Protein AF-A0A699U8T0-F1 (afdb_monomer)

Organism: Tanacetum cinerariifolium (NCBI:txid118510)

InterPro domains:
  IPR012337 Ribonuclease H-like superfamily [SSF53098] (10-119)
  IPR036397 Ribonuclease H superfamily [G3DSA:3.30.420.10] (55-162)

Secondary structure (DSSP, 8-state):
-----PPPP----TTSSEEEEEE-SPPPPTT---EEEEEEETTT--EEEEEE---TT-SSS------HHHHHHHHHHHHHHHHHHHHHGGGHHHHHHHHHHHHHTS-BTTTTB-HHHHHHSS----------SSSHHHHHHHHHHHHHHHHHHHHHHHHHHHHHHHHTT-

Radius of gyration: 18.06 Å; Cα contacts (8 Å, |Δi|>4): 192; chains: 1; bounding box: 72×29×38 Å

Nearest PDB structures (foldseek):
  2x6s-assembly3_A  TM=7.002E-01  e=3.281E-06  Human spumaretrovirus
  3s3o-assembly1_B-2  TM=7.089E-01  e=2.917E-06  Human spumaretrovirus
  2x74-assembly2_A  TM=6.895E-01  e=2.750E-06  Human spumaretrovirus
  2x6n-assembly1_B  TM=7.054E-01  e=5.905E-06  Human spumaretrovirus
  2x78-assembly1_B  TM=7.061E-01  e=6.642E-06  Human spumaretrovirus

Mean predicted aligned error: 9.82 Å

Sequence (170 aa):
PSGLLQQPEILEWKWENVTMDFVTGLPRTLSGYDSIWVIMNRLTKSAYFLPKKKTDNLSTAYHLETDGQSKRTIQMLEDMLRACVIDFGSSWDKHLPLVEFSYNNSYHTSIKDAPFEALYGRKHRLPICWSEVGESQLIGLKLVRETTEKIVQIKNRLLTARSRQKSYAD

Foldseek 3Di:
DDDPPDDDPPDPDQPPDKAWDKLAQAAAAPVGFGIWIWIARPQLRQIAIATDHDDPPPPPDRRDPQDPVNVLSVQLVSQLLNVCCVVCPNCSNVCRVLLSVLQQQDADPVNRHRSVCSVPVDHDDDPLDDDDDDPCVVVSVVVVVVSVVSSVVSNVSSVVSVVVSVVVVD

Solvent-accessible surface area (backbone atoms only — not comparable to full-atom values): 10065 Å² total; per-residue (Å²): 134,85,76,79,82,76,76,77,81,85,80,88,56,73,79,80,45,67,48,54,50,71,50,64,88,47,79,60,25,84,90,56,33,27,26,34,40,39,40,31,28,68,76,38,61,30,57,45,67,41,76,33,57,85,57,102,73,67,92,75,81,56,80,65,88,62,53,78,67,55,47,55,51,49,53,30,48,45,51,22,48,56,51,48,37,63,76,47,46,55,51,30,74,81,41,34,67,56,48,36,50,47,54,23,66,33,81,34,81,91,74,74,37,23,16,43,33,63,64,68,77,45,79,86,78,74,83,88,78,79,80,79,89,73,79,54,59,63,60,46,50,51,51,50,50,55,51,49,54,49,44,52,52,48,49,50,38,46,51,51,23,50,52,54,57,48,66,77,75,110

Structure (mmCIF, N/CA/C/O backbone):
data_AF-A0A699U8T0-F1
#
_entry.id   AF-A0A699U8T0-F1
#
loop_
_atom_site.group_PDB
_atom_site.id
_atom_site.type_symbol
_atom_site.label_atom_id
_atom_site.label_alt_id
_atom_site.label_comp_id
_atom_site.label_asym_id
_atom_site.label_entity_id
_atom_site.label_seq_id
_atom_site.pdbx_PDB_ins_code
_atom_site.Cartn_x
_atom_site.Cartn_y
_atom_site.Cartn_z
_atom_site.occupancy
_atom_site.B_iso_or_equiv
_atom_site.auth_seq_id
_atom_site.auth_comp_id
_atom_site.auth_asym_id
_atom_site.auth_atom_id
_atom_site.pdbx_PDB_model_num
ATOM 1 N N . PRO A 1 1 ? 39.078 -2.007 -9.370 1.00 44.19 1 PRO A N 1
ATOM 2 C CA . PRO A 1 1 ? 38.405 -3.231 -9.863 1.00 44.19 1 PRO A CA 1
ATOM 3 C C . PRO A 1 1 ? 36.905 -2.968 -10.040 1.00 44.19 1 PRO A C 1
ATOM 5 O O . PRO A 1 1 ? 36.156 -2.943 -9.069 1.00 44.19 1 PRO A O 1
ATOM 8 N N . SER A 1 2 ? 36.499 -2.661 -11.271 1.00 43.44 2 SER A N 1
ATOM 9 C CA . SER A 1 2 ? 35.101 -2.408 -11.625 1.00 43.44 2 SER A CA 1
ATOM 10 C C . SER A 1 2 ? 34.332 -3.729 -11.591 1.00 43.44 2 SER A C 1
ATOM 12 O O . SER A 1 2 ? 34.589 -4.609 -12.408 1.00 43.44 2 SER A O 1
ATOM 14 N N . GLY A 1 3 ? 33.442 -3.891 -10.610 1.00 47.06 3 GLY A N 1
ATOM 15 C CA . GLY A 1 3 ? 32.563 -5.055 -10.521 1.00 47.06 3 GLY A CA 1
ATOM 16 C C . GLY A 1 3 ? 31.629 -5.096 -11.728 1.00 47.06 3 GLY A C 1
ATOM 17 O O . GLY A 1 3 ? 30.924 -4.123 -11.995 1.00 47.06 3 GLY A O 1
ATOM 18 N N . LEU A 1 4 ? 31.660 -6.203 -12.469 1.00 40.72 4 LEU A N 1
ATOM 19 C CA . LEU A 1 4 ? 30.732 -6.490 -13.561 1.00 40.72 4 LEU A CA 1
ATOM 20 C C . LEU A 1 4 ? 29.297 -6.397 -13.030 1.00 40.72 4 LEU A C 1
ATOM 22 O O . LEU A 1 4 ? 28.903 -7.176 -12.164 1.00 40.72 4 LEU A O 1
ATOM 26 N N . LEU A 1 5 ? 28.521 -5.439 -13.542 1.00 42.25 5 LEU A N 1
ATOM 27 C CA . LEU A 1 5 ? 27.078 -5.410 -13.330 1.00 42.25 5 LEU A CA 1
ATOM 28 C C . LEU A 1 5 ? 26.494 -6.638 -14.026 1.00 42.25 5 LEU A C 1
ATOM 30 O O . LEU A 1 5 ? 26.388 -6.680 -15.251 1.00 42.25 5 LEU A O 1
ATOM 34 N N . GLN A 1 6 ? 26.175 -7.654 -13.233 1.00 41.97 6 GLN A N 1
ATOM 35 C CA . GLN A 1 6 ? 25.529 -8.863 -13.710 1.00 41.97 6 GLN A CA 1
ATOM 36 C C . GLN A 1 6 ? 24.143 -8.478 -14.241 1.00 41.97 6 GLN A C 1
ATOM 38 O O . GLN A 1 6 ? 23.324 -7.905 -13.518 1.00 41.97 6 GLN A O 1
ATOM 43 N N . GLN A 1 7 ? 23.907 -8.724 -15.529 1.00 38.09 7 GLN A N 1
ATOM 44 C CA . GLN A 1 7 ? 22.579 -8.581 -16.116 1.00 38.09 7 GLN A CA 1
ATOM 45 C C . GLN A 1 7 ? 21.630 -9.563 -15.409 1.00 38.09 7 GLN A C 1
ATOM 47 O O . GLN A 1 7 ? 21.998 -10.730 -15.264 1.00 38.09 7 GLN A O 1
ATOM 52 N N . PRO A 1 8 ? 20.438 -9.129 -14.956 1.00 52.81 8 PRO A N 1
ATOM 53 C CA . PRO A 1 8 ? 19.445 -10.052 -14.422 1.00 52.81 8 PRO A CA 1
ATOM 54 C C . PRO A 1 8 ? 19.063 -11.083 -15.489 1.00 52.81 8 PRO A C 1
ATOM 56 O O . PRO A 1 8 ? 18.922 -10.720 -16.659 1.00 52.81 8 PRO A O 1
ATOM 59 N N . GLU A 1 9 ? 18.874 -12.341 -15.085 1.00 53.84 9 GLU A N 1
ATOM 60 C CA . GLU A 1 9 ? 18.300 -13.375 -15.952 1.00 53.84 9 GLU A CA 1
ATOM 61 C C . GLU A 1 9 ? 16.976 -12.883 -16.553 1.00 53.84 9 GLU A C 1
ATOM 63 O O . GLU A 1 9 ? 16.158 -12.252 -15.876 1.00 53.84 9 GLU A O 1
ATOM 68 N N . ILE A 1 10 ? 16.778 -13.144 -17.847 1.00 50.19 10 ILE A N 1
ATOM 69 C CA . ILE A 1 10 ? 15.519 -12.851 -18.531 1.00 50.19 10 ILE A CA 1
ATOM 70 C C . ILE A 1 10 ? 14.492 -13.844 -17.983 1.00 50.19 10 ILE A C 1
ATOM 72 O O . ILE A 1 10 ? 14.524 -15.022 -18.317 1.00 50.19 10 ILE A O 1
ATOM 76 N N . LEU A 1 11 ? 13.626 -13.370 -17.089 1.00 46.16 11 LEU A N 1
ATOM 77 C CA . LEU A 1 11 ? 12.635 -14.201 -16.407 1.00 46.16 11 LEU A CA 1
ATOM 78 C C . LEU A 1 11 ? 11.486 -14.545 -17.367 1.00 46.16 11 LEU A C 1
ATOM 80 O O . LEU A 1 11 ? 10.812 -13.640 -17.868 1.00 46.16 11 LEU A O 1
ATOM 84 N N . GLU A 1 12 ? 11.264 -15.839 -17.609 1.00 52.06 12 GLU A N 1
ATOM 85 C CA . GLU A 1 12 ? 10.281 -16.334 -18.581 1.00 52.06 12 GLU A CA 1
ATOM 86 C C . GLU A 1 12 ? 8.859 -16.439 -18.000 1.00 52.06 12 GLU A C 1
ATOM 88 O O . GLU A 1 12 ? 7.894 -16.244 -18.747 1.00 52.06 12 GLU A O 1
ATOM 93 N N . TRP A 1 13 ? 8.684 -16.646 -16.680 1.00 54.12 13 TRP A N 1
ATOM 94 C CA . TRP A 1 13 ? 7.346 -16.775 -16.082 1.00 54.12 13 TRP A CA 1
ATOM 95 C C . TRP A 1 13 ? 7.039 -15.818 -14.931 1.00 54.12 13 TRP A C 1
ATOM 97 O O . TRP A 1 13 ? 7.822 -15.549 -14.022 1.00 54.12 13 TRP A O 1
ATOM 107 N N . LYS A 1 14 ? 5.786 -15.349 -14.925 1.00 55.88 14 LYS A N 1
ATOM 108 C CA . LYS A 1 14 ? 5.287 -14.313 -14.011 1.00 55.88 14 LYS A CA 1
ATOM 109 C C . LYS A 1 14 ? 5.411 -14.702 -12.534 1.00 55.88 14 LYS A C 1
ATOM 111 O O . LYS A 1 14 ? 5.689 -13.828 -11.728 1.00 55.88 14 LYS A O 1
ATOM 116 N N . TRP A 1 15 ? 5.234 -15.965 -12.153 1.00 66.44 15 TRP A N 1
ATOM 117 C CA . TRP A 1 15 ? 5.225 -16.380 -10.738 1.00 66.44 15 TRP A CA 1
ATOM 118 C C . TRP A 1 15 ? 6.526 -17.029 -10.254 1.00 66.44 15 TRP A C 1
ATOM 120 O O . TRP A 1 15 ? 6.588 -17.456 -9.107 1.00 66.44 15 TRP A O 1
ATOM 130 N N . GLU A 1 16 ? 7.568 -17.076 -11.086 1.00 63.91 16 GLU A N 1
ATOM 131 C CA . GLU A 1 16 ? 8.862 -17.669 -10.712 1.00 63.91 16 GLU A CA 1
ATOM 132 C C . GLU A 1 16 ? 9.604 -16.853 -9.655 1.00 63.91 16 GLU A C 1
ATOM 134 O O . GLU A 1 16 ? 10.420 -17.394 -8.915 1.00 63.91 16 GLU A O 1
ATOM 139 N N . ASN A 1 17 ? 9.318 -15.551 -9.558 1.00 73.88 17 ASN A N 1
ATOM 140 C CA . ASN A 1 17 ? 10.052 -14.663 -8.672 1.00 73.88 17 ASN A CA 1
ATOM 141 C C . ASN A 1 17 ? 9.112 -13.751 -7.877 1.00 73.88 17 ASN A C 1
ATOM 143 O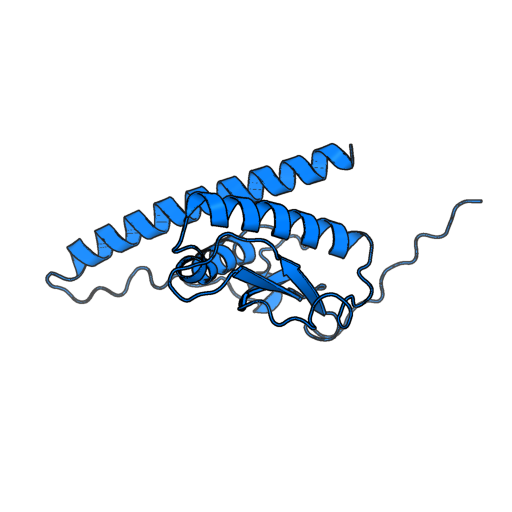 O . ASN A 1 17 ? 8.732 -12.657 -8.309 1.00 73.88 17 ASN A O 1
ATOM 147 N N . VAL A 1 18 ? 8.721 -14.235 -6.701 1.00 80.38 18 VAL A N 1
ATOM 148 C CA . VAL A 1 18 ? 7.844 -13.537 -5.763 1.00 80.38 18 VAL A CA 1
ATOM 149 C C . VAL A 1 18 ? 8.645 -13.144 -4.533 1.00 80.38 18 VAL A C 1
ATOM 151 O O . VAL A 1 18 ? 9.376 -13.952 -3.969 1.00 80.38 18 VAL A O 1
ATOM 154 N N . THR A 1 19 ? 8.478 -11.903 -4.093 1.00 83.75 19 THR A N 1
ATOM 155 C CA . THR A 1 19 ? 8.964 -11.461 -2.790 1.00 83.75 19 THR A CA 1
ATOM 156 C C . THR A 1 19 ? 7.804 -11.333 -1.825 1.00 83.75 19 THR A C 1
ATOM 158 O O . THR A 1 19 ? 6.738 -10.844 -2.194 1.00 83.75 19 THR A O 1
ATOM 161 N N . MET A 1 20 ? 8.009 -11.771 -0.589 1.00 85.31 20 MET A N 1
ATOM 162 C CA . MET A 1 20 ? 7.000 -11.725 0.458 1.00 85.31 20 MET A CA 1
ATOM 163 C C . MET A 1 20 ? 7.584 -11.061 1.698 1.00 85.31 20 MET A C 1
ATOM 165 O O . MET A 1 20 ? 8.729 -11.335 2.042 1.00 85.31 20 MET A O 1
ATOM 169 N N . ASP A 1 21 ? 6.803 -10.213 2.362 1.00 86.19 21 ASP A N 1
ATOM 170 C CA . ASP A 1 21 ? 7.210 -9.571 3.614 1.00 86.19 21 ASP A CA 1
ATOM 171 C C . ASP A 1 21 ? 6.000 -9.229 4.496 1.00 86.19 21 ASP A C 1
ATOM 173 O O . ASP A 1 21 ? 4.859 -9.188 4.026 1.00 86.19 21 ASP A O 1
ATOM 177 N N . PHE A 1 22 ? 6.232 -8.986 5.783 1.00 87.38 22 PHE A N 1
ATOM 178 C CA . PHE A 1 22 ? 5.206 -8.606 6.744 1.00 87.38 22 PHE A CA 1
ATOM 179 C C . PHE A 1 22 ? 5.398 -7.176 7.243 1.00 87.38 22 PHE A C 1
ATOM 181 O O . PHE A 1 22 ? 6.354 -6.863 7.949 1.00 87.38 22 PHE A O 1
ATOM 188 N N . VAL A 1 23 ? 4.393 -6.330 7.017 1.00 90.56 23 VAL A N 1
ATOM 189 C CA . VAL A 1 23 ? 4.275 -5.054 7.728 1.00 90.56 23 VAL A CA 1
ATOM 190 C C . VAL A 1 23 ? 3.609 -5.325 9.071 1.00 90.56 23 VAL A C 1
ATOM 192 O O . VAL A 1 23 ? 2.397 -5.526 9.142 1.00 90.56 23 VAL A O 1
ATOM 195 N N . THR A 1 24 ? 4.407 -5.359 10.134 1.00 90.12 24 THR A N 1
ATOM 196 C CA . THR A 1 24 ? 3.948 -5.639 11.505 1.00 90.12 24 THR A CA 1
ATOM 197 C C . THR A 1 24 ? 3.923 -4.379 12.382 1.00 90.12 24 THR A C 1
ATOM 199 O O . THR A 1 24 ? 4.381 -3.299 11.983 1.00 90.12 24 THR A O 1
ATOM 202 N N . GLY A 1 25 ? 3.375 -4.513 13.596 1.00 89.06 25 GLY A N 1
ATOM 203 C CA . GLY A 1 25 ? 3.308 -3.426 14.579 1.00 89.06 25 GLY A CA 1
ATOM 204 C C . GLY A 1 25 ? 2.280 -2.356 14.215 1.00 89.06 25 GLY A C 1
ATOM 205 O O . 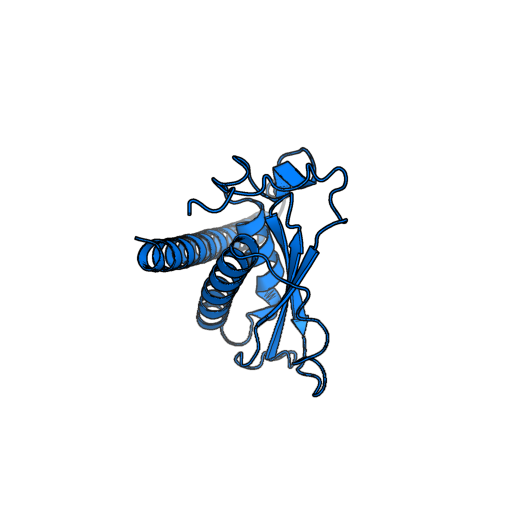GLY A 1 25 ? 2.468 -1.185 14.539 1.00 89.06 25 GLY A O 1
ATOM 206 N N . LEU A 1 26 ? 1.229 -2.737 13.486 1.00 93.06 26 LEU A N 1
ATOM 207 C CA . LEU A 1 26 ? 0.163 -1.829 13.086 1.00 93.06 26 LEU A CA 1
ATOM 208 C C . LEU A 1 26 ? -0.897 -1.719 14.195 1.00 93.06 26 LEU A C 1
ATOM 210 O O . LEU A 1 26 ? -1.109 -2.680 14.942 1.00 93.06 26 LEU A O 1
ATOM 214 N N . PRO A 1 27 ? -1.609 -0.581 14.295 1.00 94.31 27 PRO A N 1
ATOM 215 C CA . PRO A 1 27 ? -2.799 -0.467 15.128 1.00 94.31 27 PRO A CA 1
ATOM 216 C C . PRO A 1 27 ? -3.797 -1.586 14.828 1.00 94.31 27 PRO A C 1
ATOM 218 O O . PRO A 1 27 ? -4.099 -1.872 13.667 1.00 94.31 27 PRO A O 1
ATOM 221 N N . ARG A 1 28 ? -4.327 -2.208 15.882 1.00 94.75 28 ARG A N 1
ATOM 222 C CA . ARG A 1 28 ? -5.250 -3.333 15.742 1.00 94.75 28 ARG A CA 1
ATOM 223 C C . ARG A 1 28 ? -6.591 -2.871 15.167 1.00 94.75 28 ARG A C 1
ATOM 225 O O . ARG A 1 28 ? -7.182 -1.910 15.656 1.00 94.75 28 ARG A O 1
ATOM 232 N N . THR A 1 29 ? -7.087 -3.571 14.152 1.00 94.62 29 THR A N 1
ATOM 233 C CA . THR A 1 29 ? -8.429 -3.337 13.593 1.00 94.62 29 THR A CA 1
ATOM 234 C C . THR A 1 29 ? -9.520 -3.890 14.498 1.00 94.62 29 THR A C 1
ATOM 236 O O . THR A 1 29 ? -9.261 -4.731 15.362 1.00 94.62 29 THR A O 1
ATOM 239 N N . LEU A 1 30 ? -10.771 -3.493 14.246 1.00 90.12 30 LEU A N 1
ATOM 240 C CA . LEU A 1 30 ? -11.943 -4.083 14.912 1.00 90.12 30 LEU A CA 1
ATOM 241 C C . LEU A 1 30 ? -12.053 -5.600 14.664 1.00 90.12 30 LEU A C 1
ATOM 243 O O . LEU A 1 30 ? -12.467 -6.348 15.544 1.00 90.12 30 LEU A O 1
ATOM 247 N N . SER A 1 31 ? -11.618 -6.062 13.488 1.00 89.44 31 SER A N 1
ATOM 248 C CA . SER A 1 31 ? -11.545 -7.481 13.104 1.00 89.44 31 SER A CA 1
ATOM 249 C C . SER A 1 31 ? -10.390 -8.232 13.798 1.00 89.44 31 SER A C 1
ATOM 251 O O . SER A 1 31 ? -10.290 -9.466 13.742 1.00 89.44 31 SER A O 1
ATOM 253 N N . GLY A 1 32 ? -9.500 -7.495 14.468 1.00 91.56 32 GLY A N 1
ATOM 254 C CA . GLY A 1 32 ? -8.392 -8.007 15.261 1.00 91.56 32 GLY A CA 1
ATOM 255 C C . GLY A 1 32 ? -7.076 -8.192 14.505 1.00 91.56 32 GLY A C 1
ATOM 256 O O . GLY A 1 32 ? -6.186 -8.815 15.081 1.00 91.56 32 GLY A O 1
ATOM 257 N N . TYR A 1 33 ? -6.959 -7.700 13.267 1.00 93.69 33 TYR A N 1
ATOM 258 C CA . TYR A 1 33 ? -5.725 -7.709 12.467 1.00 93.69 33 TYR A CA 1
ATOM 259 C C . TYR A 1 33 ? -4.752 -6.621 12.923 1.00 93.69 33 TYR A C 1
ATOM 261 O O . TYR A 1 33 ? -5.182 -5.521 13.258 1.00 93.69 33 TYR A O 1
ATOM 269 N N . ASP A 1 34 ? -3.457 -6.915 12.900 1.00 93.44 34 ASP A N 1
ATOM 270 C CA . ASP A 1 34 ? -2.369 -6.033 13.358 1.00 93.44 34 ASP A CA 1
ATOM 271 C C . ASP A 1 34 ? -1.135 -6.074 12.434 1.00 93.44 34 ASP A C 1
ATOM 273 O O . ASP A 1 34 ? -0.096 -5.475 12.725 1.00 93.44 34 ASP A O 1
ATOM 277 N N . SER A 1 35 ? -1.242 -6.815 11.329 1.00 93.12 35 SER A N 1
ATOM 278 C CA . SER A 1 35 ? -0.163 -7.044 10.379 1.00 93.12 35 SER A CA 1
ATOM 279 C C . SER A 1 35 ? -0.715 -7.138 8.955 1.00 93.12 35 SER A C 1
ATOM 281 O O . SER A 1 35 ? -1.855 -7.564 8.749 1.00 93.12 35 SER A O 1
ATOM 283 N N . ILE A 1 36 ? 0.096 -6.782 7.961 1.00 94.25 36 ILE A N 1
ATOM 284 C CA . ILE A 1 36 ? -0.219 -6.943 6.535 1.00 94.25 36 ILE A CA 1
ATOM 285 C C . ILE A 1 36 ? 0.841 -7.844 5.915 1.00 94.25 36 ILE A C 1
ATOM 287 O O . ILE A 1 36 ? 2.030 -7.556 6.012 1.00 94.25 36 ILE A O 1
ATOM 291 N N . TRP A 1 37 ? 0.413 -8.922 5.266 1.00 92.38 37 TRP A N 1
ATOM 292 C CA . TRP A 1 37 ? 1.280 -9.731 4.421 1.00 92.38 37 TRP A CA 1
ATOM 293 C C . TRP A 1 37 ? 1.311 -9.125 3.020 1.00 92.38 37 TRP A C 1
ATOM 295 O O . TRP A 1 37 ? 0.271 -9.001 2.367 1.00 92.38 37 TRP A O 1
ATOM 305 N N . VAL A 1 38 ? 2.500 -8.720 2.593 1.00 91.88 38 VAL A N 1
ATOM 306 C CA . VAL A 1 38 ? 2.776 -8.140 1.283 1.00 91.88 38 VAL A CA 1
ATOM 307 C C . VAL A 1 38 ? 3.366 -9.228 0.404 1.00 91.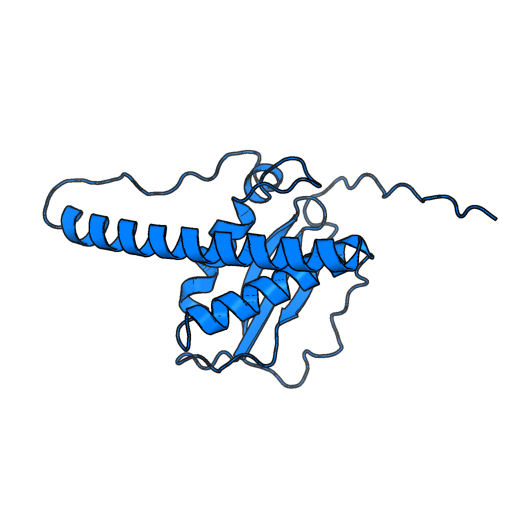88 38 VAL A C 1
ATOM 309 O O . VAL A 1 38 ? 4.372 -9.833 0.758 1.00 91.88 38 VAL A O 1
ATOM 312 N N . ILE A 1 39 ? 2.750 -9.463 -0.749 1.00 90.06 39 ILE A N 1
ATOM 313 C CA . ILE A 1 39 ? 3.236 -10.402 -1.761 1.00 90.06 39 ILE A CA 1
ATOM 314 C C . ILE A 1 39 ? 3.453 -9.607 -3.040 1.00 90.06 39 ILE A C 1
ATOM 316 O O . ILE A 1 39 ? 2.514 -9.006 -3.546 1.00 90.06 39 ILE A O 1
ATOM 320 N N . MET A 1 40 ? 4.669 -9.593 -3.572 1.00 90.44 40 MET A N 1
ATOM 321 C CA . MET A 1 40 ? 5.027 -8.820 -4.756 1.00 90.44 40 MET A CA 1
ATOM 322 C C . MET A 1 40 ? 5.623 -9.716 -5.837 1.00 90.44 40 MET A C 1
ATOM 324 O O . MET A 1 40 ? 6.601 -10.424 -5.617 1.00 90.44 40 MET A O 1
ATOM 328 N N . ASN A 1 41 ? 5.082 -9.612 -7.042 1.00 89.31 41 ASN A N 1
ATOM 329 C CA . ASN A 1 41 ? 5.663 -10.174 -8.248 1.00 89.31 41 ASN A CA 1
ATOM 330 C C . ASN A 1 41 ? 6.859 -9.317 -8.696 1.00 89.31 41 ASN A C 1
ATOM 332 O O . ASN A 1 41 ? 6.689 -8.136 -8.999 1.00 89.31 41 ASN A O 1
ATOM 336 N N . ARG A 1 42 ? 8.079 -9.864 -8.747 1.00 84.62 42 ARG A N 1
ATOM 337 C CA . ARG A 1 42 ? 9.273 -9.067 -9.090 1.00 84.62 42 ARG A CA 1
ATOM 338 C C . ARG A 1 42 ? 9.326 -8.645 -10.554 1.00 84.62 42 ARG A C 1
ATOM 340 O O . ARG A 1 42 ? 9.908 -7.590 -10.819 1.00 84.62 42 ARG A O 1
ATOM 347 N N . LEU A 1 43 ? 8.726 -9.414 -11.462 1.00 86.31 43 LEU A N 1
ATOM 348 C CA . LEU A 1 43 ? 8.708 -9.122 -12.894 1.00 86.31 43 LEU A CA 1
ATOM 349 C C . LEU A 1 43 ? 7.715 -7.999 -13.207 1.00 86.31 43 LEU A C 1
ATOM 351 O O . LEU A 1 43 ? 8.089 -6.970 -13.761 1.00 86.31 43 LEU A O 1
ATOM 355 N N . THR A 1 44 ? 6.459 -8.160 -12.794 1.00 90.25 44 THR A N 1
ATOM 356 C CA . THR A 1 44 ? 5.382 -7.207 -13.121 1.00 90.25 44 THR A CA 1
ATOM 357 C C . THR A 1 44 ? 5.242 -6.092 -12.090 1.00 90.25 44 THR A C 1
ATOM 359 O O . THR A 1 44 ? 4.487 -5.151 -12.304 1.00 90.25 44 THR A O 1
ATOM 362 N N . LYS A 1 45 ? 5.938 -6.197 -10.950 1.00 91.50 45 LYS A N 1
ATOM 363 C CA . LYS A 1 45 ? 5.793 -5.328 -9.769 1.00 91.50 45 LYS A CA 1
ATOM 364 C C . LYS A 1 45 ? 4.386 -5.321 -9.173 1.00 91.50 45 LYS A C 1
ATOM 366 O O . LYS A 1 45 ? 4.086 -4.439 -8.378 1.00 91.50 45 LYS A O 1
ATOM 371 N N . SER A 1 46 ? 3.518 -6.267 -9.536 1.00 92.38 46 SER A N 1
ATOM 372 C CA . SER A 1 46 ? 2.173 -6.353 -8.958 1.00 92.38 46 SER A CA 1
ATOM 373 C C . SER A 1 46 ? 2.277 -6.764 -7.500 1.00 92.38 46 SER A C 1
ATOM 375 O O . SER A 1 46 ? 3.044 -7.672 -7.182 1.00 92.38 46 SER A O 1
ATOM 377 N N . ALA A 1 47 ? 1.510 -6.117 -6.631 1.00 93.81 47 ALA A N 1
ATOM 378 C CA . ALA A 1 47 ? 1.486 -6.423 -5.210 1.00 93.81 47 ALA A CA 1
ATOM 379 C C . ALA A 1 47 ? 0.097 -6.880 -4.766 1.00 93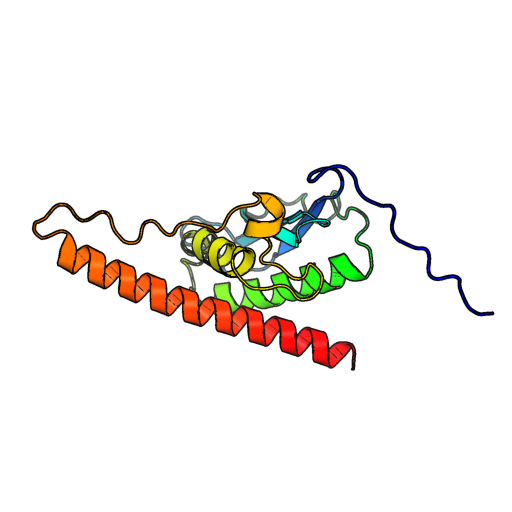.81 47 ALA A C 1
ATOM 381 O O . ALA A 1 47 ? -0.908 -6.435 -5.317 1.00 93.81 47 ALA A O 1
ATOM 382 N N . TYR A 1 48 ? 0.068 -7.738 -3.754 1.00 94.25 48 TYR A N 1
ATOM 383 C CA . TYR A 1 48 ? -1.130 -8.184 -3.061 1.00 94.25 48 TYR A CA 1
ATOM 384 C C . TYR A 1 48 ? -0.983 -7.921 -1.568 1.00 94.25 48 TYR A C 1
ATOM 386 O O . TYR A 1 48 ? 0.091 -8.158 -1.001 1.00 94.25 48 TYR A O 1
ATOM 394 N N . PHE A 1 49 ? -2.055 -7.444 -0.935 1.00 95.62 49 PHE A N 1
ATOM 395 C CA . PHE A 1 49 ? -2.050 -7.074 0.482 1.00 95.62 49 PHE A CA 1
ATOM 396 C C . PHE A 1 49 ? -3.096 -7.869 1.258 1.00 95.62 49 PHE A C 1
ATOM 398 O O . PHE A 1 49 ? -4.299 -7.691 1.074 1.00 95.62 49 PHE A O 1
ATOM 405 N N . LEU A 1 50 ? -2.641 -8.728 2.171 1.00 94.25 50 LEU A N 1
ATOM 406 C CA . LEU A 1 50 ? -3.523 -9.581 2.967 1.00 94.25 50 LEU A CA 1
ATOM 407 C C . LEU A 1 50 ? -3.452 -9.196 4.450 1.00 94.25 50 LEU A C 1
ATOM 409 O O . LEU A 1 50 ? -2.367 -9.255 5.033 1.00 94.25 50 LEU A O 1
ATOM 413 N N . PRO A 1 51 ? -4.574 -8.849 5.105 1.00 94.50 51 PRO A N 1
ATOM 414 C CA . PRO A 1 51 ? -4.570 -8.584 6.536 1.00 94.50 51 PRO A CA 1
ATOM 415 C C . PRO A 1 51 ? -4.324 -9.886 7.309 1.00 94.50 51 PRO A C 1
ATOM 417 O O . PRO A 1 51 ? -4.883 -10.944 7.000 1.00 94.50 51 PRO A O 1
ATOM 420 N N . LYS A 1 52 ? -3.475 -9.818 8.332 1.00 91.56 52 LYS A N 1
ATOM 421 C CA . LYS A 1 52 ? -3.103 -10.947 9.187 1.00 91.56 52 LYS A CA 1
ATOM 422 C C . LYS A 1 52 ? -3.159 -10.545 10.655 1.00 91.56 52 LYS A C 1
ATOM 424 O O . LYS A 1 52 ? -2.958 -9.389 11.022 1.00 91.56 52 LYS A O 1
ATOM 429 N N . LYS A 1 53 ? -3.497 -11.523 11.494 1.00 89.31 53 LYS A N 1
ATOM 430 C CA . LYS A 1 53 ? -3.325 -11.434 12.945 1.00 89.31 53 LYS A CA 1
ATOM 431 C C . LYS A 1 53 ? -1.934 -11.975 13.238 1.00 89.31 53 LYS A C 1
ATOM 433 O O . LYS A 1 53 ? -1.594 -13.041 12.713 1.00 89.31 53 LYS A O 1
ATOM 438 N N . LYS A 1 54 ? -1.137 -11.260 14.026 1.00 72.56 54 LYS A N 1
ATOM 439 C CA . LYS A 1 54 ? 0.189 -11.708 14.428 1.00 72.56 54 LYS A CA 1
ATOM 440 C C . LYS A 1 54 ? 0.066 -13.108 15.016 1.00 72.56 54 LYS A C 1
ATOM 442 O O . LYS A 1 54 ? -0.704 -13.354 15.939 1.00 72.56 54 LYS A O 1
ATOM 447 N N . THR A 1 55 ? 0.783 -14.034 14.400 1.00 61.00 55 THR A N 1
ATOM 448 C CA . THR A 1 55 ? 1.001 -15.379 14.921 1.00 61.00 55 THR A CA 1
ATOM 449 C C . THR A 1 55 ? 2.476 -15.410 15.291 1.00 61.00 55 THR A C 1
ATOM 451 O O . THR A 1 55 ? 3.294 -14.978 14.477 1.00 61.00 55 THR A O 1
ATOM 454 N N . ASP A 1 56 ? 2.820 -15.857 16.498 1.00 57.09 56 ASP A N 1
ATOM 455 C CA . ASP A 1 56 ? 4.139 -15.664 17.131 1.00 57.09 56 ASP A CA 1
ATOM 456 C C . ASP A 1 56 ? 5.356 -16.237 16.363 1.00 57.09 56 ASP A C 1
ATOM 458 O O . ASP A 1 56 ? 6.490 -16.038 16.780 1.00 57.09 56 ASP A O 1
ATOM 462 N N . ASN A 1 57 ? 5.159 -16.866 15.196 1.00 55.88 57 ASN A N 1
ATOM 463 C CA . ASN A 1 57 ? 6.189 -17.585 14.438 1.00 55.88 57 ASN A CA 1
ATOM 464 C C . ASN A 1 57 ? 6.548 -16.991 13.056 1.00 55.88 57 ASN A C 1
ATOM 466 O O . ASN A 1 57 ? 7.246 -17.640 12.281 1.00 55.88 57 ASN A O 1
ATOM 470 N N . LEU A 1 58 ? 6.076 -15.793 12.691 1.00 56.53 58 LEU A N 1
ATOM 471 C CA . LEU A 1 58 ? 6.244 -15.274 11.317 1.00 56.53 58 LEU A CA 1
ATOM 472 C C . LEU A 1 58 ? 7.503 -14.422 11.075 1.00 56.53 58 LEU A C 1
ATOM 474 O O . LEU A 1 58 ? 7.787 -14.102 9.925 1.00 56.53 58 LEU A O 1
ATOM 478 N N . SER A 1 59 ? 8.279 -14.066 12.105 1.00 50.25 59 SER A N 1
ATOM 479 C CA . SER A 1 59 ? 9.361 -13.077 11.954 1.00 50.25 59 SER A CA 1
ATOM 480 C C . SER A 1 59 ? 10.645 -13.587 11.292 1.00 50.25 59 SER A C 1
ATOM 482 O O . SER A 1 59 ? 11.532 -12.778 11.045 1.00 50.25 59 SER A O 1
ATOM 484 N N . THR A 1 60 ? 10.786 -14.889 11.014 1.00 48.78 60 THR A N 1
ATOM 485 C CA . THR A 1 60 ? 12.120 -15.437 10.683 1.00 48.78 60 THR A CA 1
ATOM 486 C C . THR A 1 60 ? 12.154 -16.449 9.531 1.00 48.78 60 THR A C 1
ATOM 488 O O . THR A 1 60 ? 13.235 -16.760 9.048 1.00 48.78 60 THR A O 1
ATOM 491 N N . ALA A 1 61 ? 11.013 -16.961 9.051 1.00 43.28 61 ALA A N 1
ATOM 492 C CA . ALA A 1 61 ? 11.007 -18.110 8.130 1.00 43.28 61 ALA A CA 1
ATOM 493 C C . ALA A 1 61 ? 10.903 -17.769 6.628 1.00 43.28 61 ALA A C 1
ATOM 495 O O . ALA A 1 61 ? 11.196 -18.628 5.803 1.00 43.28 61 ALA A O 1
ATOM 496 N N . TYR A 1 62 ? 10.503 -16.545 6.252 1.00 48.31 62 TYR A N 1
ATOM 497 C CA . TYR A 1 62 ? 10.211 -16.202 4.847 1.00 48.31 62 TYR A CA 1
ATOM 498 C C . TYR A 1 62 ? 10.931 -14.957 4.327 1.00 48.31 62 TYR A C 1
ATOM 500 O O . TYR A 1 62 ? 10.476 -14.365 3.350 1.00 48.31 62 TYR A O 1
ATOM 508 N N . HIS A 1 63 ? 12.068 -14.572 4.918 1.00 53.38 63 HIS A N 1
ATOM 509 C CA . HIS A 1 63 ? 12.947 -13.580 4.293 1.00 53.38 63 HIS A CA 1
ATOM 510 C C . HIS A 1 63 ? 13.654 -14.224 3.084 1.00 53.38 63 HIS A C 1
ATOM 512 O O . HIS A 1 63 ? 14.859 -14.452 3.094 1.00 53.38 63 HIS A O 1
ATOM 518 N N . LEU A 1 64 ? 12.883 -14.570 2.047 1.00 53.84 64 LEU A N 1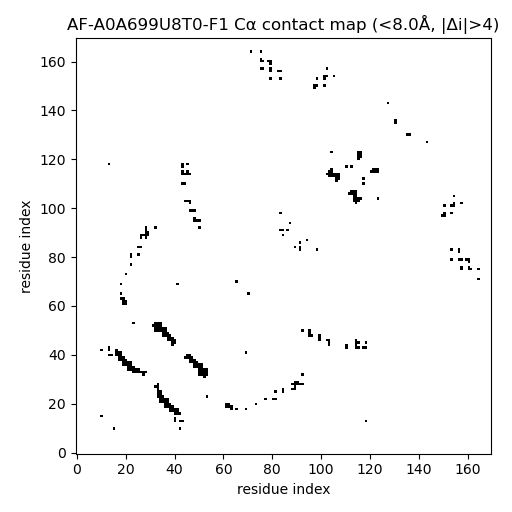
ATOM 519 C CA . LEU A 1 64 ? 13.403 -14.929 0.733 1.00 53.84 64 LEU A CA 1
ATOM 520 C C . LEU A 1 64 ? 14.301 -13.783 0.276 1.00 53.84 64 LEU A C 1
ATOM 522 O O . LEU A 1 64 ? 13.945 -12.613 0.417 1.00 53.84 64 LEU A O 1
ATOM 526 N N . GLU A 1 65 ? 15.490 -14.130 -0.194 1.00 49.62 65 GLU A N 1
ATOM 527 C CA . GLU A 1 65 ? 16.546 -13.188 -0.533 1.00 49.62 65 GLU A CA 1
ATOM 528 C C . GLU A 1 65 ? 16.025 -12.096 -1.479 1.00 49.62 65 GLU A C 1
ATOM 530 O O . GLU A 1 65 ? 15.695 -12.328 -2.645 1.00 49.62 65 GLU A O 1
ATOM 535 N N . THR A 1 66 ? 15.883 -10.886 -0.940 1.00 55.44 66 THR A N 1
ATOM 536 C CA . THR A 1 66 ? 15.424 -9.721 -1.689 1.00 55.44 66 THR A CA 1
ATOM 537 C C . THR A 1 66 ? 16.643 -9.059 -2.313 1.00 55.44 66 THR A C 1
ATOM 539 O O . THR A 1 66 ? 17.493 -8.540 -1.585 1.00 55.44 66 THR A O 1
ATOM 542 N N . ASP A 1 67 ? 16.742 -9.040 -3.644 1.00 65.31 67 ASP A N 1
ATOM 543 C CA . ASP A 1 67 ? 17.743 -8.210 -4.319 1.00 65.31 67 ASP A CA 1
ATOM 544 C C . ASP A 1 67 ? 17.591 -6.725 -3.918 1.00 65.31 67 ASP A C 1
ATOM 546 O O . ASP A 1 67 ? 16.542 -6.274 -3.443 1.00 65.31 67 ASP A O 1
ATOM 550 N N . GLY A 1 68 ? 18.638 -5.918 -4.118 1.00 67.19 68 GLY A N 1
ATOM 551 C CA . GLY A 1 68 ? 18.618 -4.506 -3.710 1.00 67.19 68 GLY A CA 1
ATOM 552 C C . GLY A 1 68 ? 17.452 -3.696 -4.306 1.00 67.19 68 GLY A C 1
ATOM 553 O O . GLY A 1 68 ? 16.998 -2.725 -3.697 1.00 67.19 68 GLY A O 1
ATOM 554 N N . GL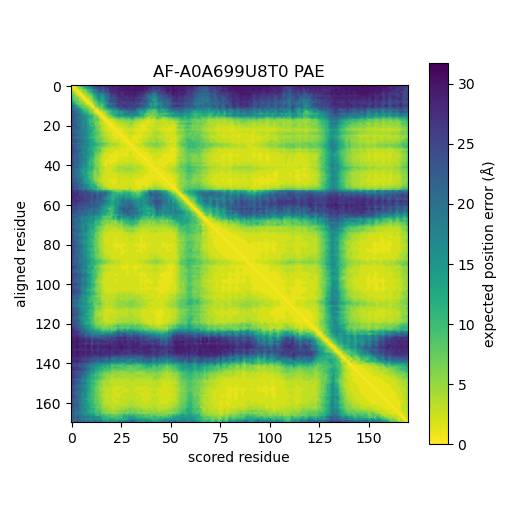N A 1 69 ? 16.923 -4.105 -5.467 1.00 66.81 69 GLN A N 1
ATOM 555 C CA . GLN A 1 69 ? 15.768 -3.467 -6.108 1.00 66.81 69 GLN A CA 1
ATOM 556 C C . GLN A 1 69 ? 14.424 -3.827 -5.449 1.00 66.81 69 GLN A C 1
ATOM 558 O O . GLN A 1 69 ? 13.596 -2.937 -5.221 1.00 66.81 69 GLN A O 1
ATOM 563 N N . SER A 1 70 ? 14.181 -5.105 -5.142 1.00 70.62 70 SER A N 1
ATOM 564 C CA . SER A 1 70 ? 12.961 -5.554 -4.457 1.00 70.62 70 SER A CA 1
ATOM 565 C C . SER A 1 70 ? 12.899 -5.006 -3.036 1.00 70.62 70 SER A C 1
ATOM 567 O O . SER A 1 70 ? 11.843 -4.512 -2.645 1.00 70.62 70 SER A O 1
ATOM 569 N N . LYS A 1 71 ? 14.035 -4.933 -2.328 1.00 77.94 71 LYS A N 1
ATOM 570 C CA . LYS A 1 71 ? 14.122 -4.319 -0.993 1.00 77.94 71 LYS A CA 1
ATOM 571 C C . LYS A 1 71 ? 13.654 -2.859 -0.978 1.00 77.94 71 LYS A C 1
ATOM 573 O O . LYS A 1 71 ? 12.850 -2.476 -0.135 1.00 77.94 71 LYS A O 1
ATOM 578 N N . ARG A 1 72 ? 14.088 -2.045 -1.950 1.00 81.12 72 ARG A N 1
ATOM 579 C CA . ARG A 1 72 ? 13.637 -0.641 -2.081 1.00 81.12 72 ARG A CA 1
ATOM 580 C C . ARG A 1 72 ? 12.140 -0.535 -2.370 1.00 81.12 72 ARG A C 1
ATOM 582 O O . ARG A 1 72 ? 11.464 0.348 -1.849 1.00 81.12 72 ARG A O 1
ATOM 589 N N . THR A 1 73 ? 11.616 -1.438 -3.199 1.00 83.62 73 THR A N 1
ATOM 590 C CA . THR A 1 73 ? 10.184 -1.450 -3.539 1.00 83.62 73 THR A CA 1
ATOM 591 C C . THR A 1 73 ? 9.334 -1.866 -2.339 1.00 83.62 73 THR A C 1
ATOM 593 O O . THR A 1 73 ? 8.290 -1.267 -2.101 1.00 83.62 73 THR A O 1
ATOM 596 N N . ILE A 1 74 ? 9.799 -2.834 -1.550 1.00 85.44 74 ILE A N 1
ATOM 597 C CA . ILE A 1 74 ? 9.129 -3.285 -0.326 1.00 85.44 74 ILE A CA 1
ATOM 598 C C . ILE A 1 74 ? 9.146 -2.202 0.743 1.00 85.44 74 ILE A C 1
ATOM 600 O O . ILE A 1 74 ? 8.099 -1.922 1.312 1.00 85.44 74 ILE A O 1
ATOM 604 N N . GLN A 1 75 ? 10.270 -1.511 0.944 1.00 88.12 75 GLN A N 1
ATOM 605 C CA . GLN A 1 75 ? 10.321 -0.400 1.896 1.00 88.12 75 GLN A CA 1
ATOM 606 C C . GLN A 1 75 ? 9.367 0.739 1.506 1.00 88.12 75 GLN A C 1
ATOM 608 O O . GLN A 1 75 ? 8.700 1.318 2.360 1.00 88.12 75 GLN A O 1
ATOM 613 N N . MET A 1 76 ? 9.264 1.041 0.207 1.00 92.12 76 MET A N 1
ATOM 614 C CA . MET A 1 76 ? 8.288 2.004 -0.314 1.00 92.12 76 MET A CA 1
ATOM 615 C C . MET A 1 76 ? 6.845 1.561 -0.044 1.00 92.12 76 MET A C 1
ATOM 617 O O . MET A 1 76 ? 6.018 2.373 0.370 1.00 92.12 76 MET A O 1
ATOM 621 N N . LEU A 1 77 ? 6.549 0.277 -0.267 1.00 93.38 77 LEU A N 1
ATOM 622 C CA . LEU A 1 77 ? 5.247 -0.309 0.038 1.00 93.38 77 LEU A CA 1
ATOM 623 C C . LEU A 1 77 ? 4.946 -0.247 1.535 1.00 93.38 77 LEU A C 1
ATOM 625 O O . LEU A 1 77 ? 3.842 0.135 1.903 1.00 93.38 77 LEU A O 1
ATOM 629 N N . GLU A 1 78 ? 5.915 -0.556 2.394 1.00 93.31 78 GLU A N 1
ATOM 630 C CA . GLU A 1 78 ? 5.777 -0.459 3.845 1.00 93.31 78 GLU A CA 1
ATOM 631 C C . GLU A 1 78 ? 5.456 0.977 4.278 1.00 93.31 78 GLU A C 1
ATOM 633 O O . GLU A 1 78 ? 4.477 1.195 4.993 1.00 93.31 78 GLU A O 1
ATOM 638 N N . ASP A 1 79 ? 6.225 1.961 3.803 1.00 94.75 79 ASP A N 1
ATOM 639 C CA . ASP A 1 79 ? 6.005 3.381 4.098 1.00 94.75 79 ASP A CA 1
ATOM 640 C C . ASP A 1 79 ? 4.599 3.832 3.665 1.00 94.75 79 ASP A C 1
ATOM 642 O O . ASP A 1 79 ? 3.875 4.483 4.427 1.00 94.75 79 ASP A O 1
ATOM 646 N N . MET A 1 80 ? 4.182 3.452 2.452 1.00 97.06 80 MET A N 1
ATOM 647 C CA . MET A 1 80 ? 2.847 3.747 1.930 1.00 97.06 80 MET A CA 1
ATOM 648 C C . MET A 1 80 ? 1.753 3.087 2.779 1.00 97.06 80 MET A C 1
ATOM 650 O O . MET A 1 80 ? 0.773 3.747 3.135 1.00 97.06 80 MET A O 1
ATOM 654 N N . LEU A 1 81 ? 1.903 1.800 3.101 1.00 97.31 81 LEU A N 1
ATOM 655 C CA . LEU A 1 81 ? 0.923 1.029 3.864 1.00 97.31 81 LEU A CA 1
ATOM 656 C C . LEU A 1 81 ? 0.780 1.577 5.284 1.00 97.31 81 LEU A C 1
ATOM 658 O O . LEU A 1 81 ? -0.345 1.761 5.738 1.00 97.31 81 LEU A O 1
ATOM 662 N N . ARG A 1 82 ? 1.883 1.921 5.959 1.00 96.56 82 ARG A N 1
ATOM 663 C CA . ARG A 1 82 ? 1.843 2.549 7.290 1.00 96.56 82 ARG A CA 1
ATOM 664 C C . ARG A 1 82 ? 1.104 3.886 7.261 1.00 96.56 82 ARG A C 1
ATOM 666 O O . ARG A 1 82 ? 0.277 4.135 8.134 1.00 96.56 82 ARG A O 1
ATOM 673 N N . ALA A 1 83 ? 1.328 4.714 6.240 1.00 97.19 83 ALA A N 1
ATOM 674 C CA . ALA A 1 83 ? 0.589 5.965 6.086 1.00 97.19 83 ALA A CA 1
ATOM 675 C C . ALA A 1 83 ? -0.911 5.734 5.819 1.00 97.19 83 ALA A C 1
ATOM 677 O O . ALA A 1 83 ? -1.748 6.397 6.426 1.00 97.19 83 ALA A O 1
ATOM 678 N N . CYS A 1 84 ? -1.263 4.759 4.974 1.00 97.06 84 CYS A N 1
ATOM 679 C CA . CYS A 1 84 ? -2.661 4.389 4.728 1.00 97.06 84 CYS A CA 1
ATOM 680 C C . CYS A 1 84 ? -3.343 3.850 5.995 1.00 97.06 84 CYS A C 1
ATOM 682 O O . CYS A 1 84 ? -4.505 4.146 6.250 1.00 97.06 84 CYS A O 1
ATOM 684 N N . VAL A 1 85 ? -2.623 3.083 6.814 1.00 96.94 85 VAL A N 1
ATOM 685 C CA . VAL A 1 85 ? -3.125 2.572 8.095 1.00 96.94 85 VAL A CA 1
ATOM 686 C C . VAL A 1 85 ? -3.439 3.709 9.067 1.00 96.94 85 VAL A C 1
ATOM 688 O O . VAL A 1 85 ? -4.471 3.668 9.732 1.00 96.94 85 VAL A O 1
ATOM 691 N N . ILE A 1 86 ? -2.589 4.739 9.125 1.00 96.06 86 ILE A N 1
ATOM 692 C CA . ILE A 1 86 ? -2.842 5.938 9.937 1.00 96.06 86 ILE A CA 1
ATOM 693 C C . ILE A 1 86 ? -4.091 6.670 9.432 1.00 96.06 86 ILE A C 1
ATOM 695 O O . ILE A 1 86 ? -4.968 7.008 10.222 1.00 96.06 86 ILE A O 1
ATOM 699 N N . ASP A 1 87 ? -4.195 6.861 8.118 1.00 96.00 87 ASP A N 1
ATOM 700 C CA . ASP A 1 87 ? -5.297 7.580 7.478 1.00 96.00 87 ASP A CA 1
ATOM 701 C C . ASP A 1 87 ? -6.661 6.893 7.649 1.00 96.00 87 ASP A C 1
ATOM 703 O O . ASP A 1 87 ? -7.679 7.560 7.829 1.00 96.00 87 ASP A O 1
ATOM 707 N N . PHE A 1 88 ? -6.691 5.560 7.588 1.00 95.19 88 PHE A N 1
ATOM 708 C CA . PHE A 1 88 ? -7.921 4.766 7.660 1.00 95.19 88 PHE A CA 1
ATOM 709 C C . PHE A 1 88 ? -8.262 4.261 9.072 1.00 95.19 88 PHE A C 1
ATOM 711 O O . PHE A 1 88 ? -9.332 3.672 9.285 1.00 95.19 88 PHE A O 1
ATOM 718 N N . GLY A 1 89 ? -7.372 4.484 10.043 1.00 95.00 89 GLY A N 1
ATOM 719 C CA . GLY A 1 89 ? -7.573 4.129 11.445 1.00 95.00 89 GLY A CA 1
ATOM 720 C C . GLY A 1 89 ? -7.921 2.651 11.641 1.00 95.00 89 GLY A C 1
ATOM 721 O O . GLY A 1 89 ? -7.412 1.775 10.951 1.00 95.00 89 GLY A O 1
ATOM 722 N N . SER A 1 90 ? -8.839 2.346 12.559 1.00 93.62 90 SER A N 1
ATOM 723 C CA . SER A 1 90 ? -9.214 0.966 12.933 1.00 93.62 90 SER A CA 1
ATOM 724 C C . SER A 1 90 ? -9.913 0.147 11.836 1.00 93.62 90 SER A C 1
ATOM 726 O O . SER A 1 90 ? -10.229 -1.024 12.062 1.00 93.62 90 SER A O 1
ATOM 728 N N . SER A 1 91 ? -10.161 0.750 10.669 1.00 94.62 91 SER A N 1
ATOM 729 C CA . SER A 1 91 ? -10.825 0.139 9.513 1.00 94.62 91 SER A CA 1
ATOM 730 C C . SER A 1 91 ? -9.893 -0.099 8.322 1.00 94.62 91 SER A C 1
ATOM 732 O O . SER A 1 91 ? -10.362 -0.418 7.228 1.00 94.62 91 SER A O 1
ATOM 734 N N . TRP A 1 92 ? -8.577 0.060 8.513 1.00 96.31 92 TRP A N 1
ATOM 735 C CA . TRP A 1 92 ? -7.589 -0.056 7.438 1.00 96.31 92 TRP A CA 1
ATOM 736 C C . TRP A 1 92 ? -7.666 -1.386 6.674 1.00 96.31 92 TRP A C 1
ATOM 738 O O . TRP A 1 92 ? -7.426 -1.407 5.467 1.00 96.31 92 TRP A O 1
ATOM 748 N N . ASP A 1 93 ? -8.066 -2.480 7.330 1.00 95.88 93 ASP A N 1
ATOM 749 C CA . ASP A 1 93 ? -8.240 -3.803 6.721 1.00 95.88 93 ASP A CA 1
ATOM 750 C C . ASP A 1 93 ? -9.278 -3.789 5.595 1.00 95.88 93 ASP A C 1
ATOM 752 O O . ASP A 1 93 ? -9.063 -4.388 4.541 1.00 95.88 93 ASP A O 1
ATOM 756 N N . LYS A 1 94 ? -10.369 -3.039 5.772 1.00 94.62 94 LYS A N 1
ATOM 757 C CA . LYS A 1 94 ? -11.442 -2.904 4.775 1.00 94.62 94 LYS A CA 1
ATOM 758 C C . LYS A 1 94 ? -11.017 -2.096 3.549 1.00 94.62 94 LYS A C 1
ATOM 760 O O . LYS A 1 94 ? -11.669 -2.167 2.510 1.00 94.62 94 LYS A O 1
ATOM 765 N N . HIS A 1 95 ? -9.939 -1.323 3.664 1.00 94.62 95 HIS A N 1
ATOM 766 C CA . HIS A 1 95 ? -9.435 -0.455 2.604 1.00 94.62 95 HIS A CA 1
ATOM 767 C C . HIS A 1 95 ? -8.261 -1.057 1.829 1.00 94.62 95 HIS A C 1
ATOM 769 O O . HIS A 1 95 ? -7.932 -0.536 0.763 1.00 94.62 95 HIS A O 1
ATOM 775 N N . LEU A 1 96 ? -7.679 -2.173 2.285 1.00 95.94 96 LEU A N 1
ATOM 776 C CA . LEU A 1 96 ? -6.579 -2.840 1.580 1.00 95.94 96 LEU A CA 1
ATOM 777 C C . LEU A 1 96 ? -6.871 -3.154 0.105 1.00 95.94 96 LEU A C 1
ATOM 779 O O . LEU A 1 96 ? -5.995 -2.861 -0.708 1.00 95.94 96 LEU A O 1
ATOM 783 N N . PRO A 1 97 ? -8.070 -3.629 -0.298 1.00 94.44 97 PRO A N 1
ATOM 784 C CA . PRO A 1 97 ? -8.366 -3.836 -1.718 1.00 94.44 97 PRO A CA 1
ATOM 785 C C . PRO A 1 97 ? -8.269 -2.548 -2.546 1.00 94.44 97 PRO A C 1
ATOM 787 O O . PRO A 1 97 ? -7.832 -2.571 -3.693 1.00 94.44 97 PRO A O 1
ATOM 790 N N . LEU A 1 98 ? -8.633 -1.401 -1.964 1.00 93.44 98 LEU A N 1
ATOM 791 C CA . LEU A 1 98 ? -8.530 -0.107 -2.638 1.00 93.44 98 LEU A CA 1
ATOM 792 C C . LEU A 1 98 ? -7.081 0.391 -2.701 1.00 93.44 98 LEU A C 1
ATOM 794 O O . LEU A 1 98 ? -6.690 1.030 -3.682 1.00 93.44 98 LEU A O 1
ATOM 798 N N . VAL A 1 99 ? -6.281 0.080 -1.677 1.00 96.06 99 VAL A N 1
ATOM 799 C CA . VAL A 1 99 ? -4.839 0.356 -1.661 1.00 96.06 99 VAL A CA 1
ATOM 800 C C . VAL A 1 99 ? -4.126 -0.463 -2.732 1.00 96.06 99 VAL A C 1
ATOM 802 O O . VAL A 1 99 ? -3.392 0.097 -3.545 1.00 96.06 99 VAL A O 1
ATOM 805 N N . GLU A 1 100 ? -4.415 -1.761 -2.790 1.00 95.88 100 GLU A N 1
ATOM 806 C CA . GLU A 1 100 ? -3.925 -2.685 -3.812 1.00 95.88 100 GLU A CA 1
ATOM 807 C C . GLU A 1 100 ? -4.317 -2.222 -5.216 1.00 95.88 100 GLU A C 1
ATOM 809 O O . GLU A 1 100 ? -3.461 -2.087 -6.091 1.00 95.88 100 GLU A O 1
ATOM 814 N N . PHE A 1 101 ? -5.597 -1.891 -5.413 1.00 93.12 101 PHE A N 1
ATOM 815 C CA . PHE A 1 101 ? -6.098 -1.343 -6.668 1.00 93.12 101 PHE A CA 1
ATOM 816 C C . PHE A 1 101 ? -5.331 -0.081 -7.079 1.00 93.12 101 PHE A C 1
ATOM 818 O O . PHE A 1 101 ? -4.885 0.032 -8.220 1.00 93.12 101 PHE A O 1
ATOM 825 N N . SER A 1 102 ? -5.157 0.868 -6.159 1.00 93.81 102 SER A N 1
ATOM 826 C CA . SER A 1 102 ? -4.503 2.145 -6.456 1.00 93.81 102 SER A CA 1
ATOM 827 C C . SER A 1 102 ? -3.027 1.961 -6.801 1.00 93.81 102 SER A C 1
ATOM 829 O O . SER A 1 102 ? -2.538 2.610 -7.726 1.00 93.81 102 SER A O 1
ATOM 831 N N . TYR A 1 103 ? -2.330 1.063 -6.103 1.00 95.06 103 TYR A N 1
ATOM 832 C CA . TYR A 1 103 ? -0.942 0.710 -6.389 1.00 95.06 103 TYR A CA 1
ATOM 833 C C . TYR A 1 103 ? -0.801 0.015 -7.749 1.00 95.06 103 TYR A C 1
ATOM 835 O O . TYR A 1 103 ? -0.088 0.506 -8.621 1.00 95.06 103 TYR A O 1
ATOM 843 N N . ASN A 1 104 ? -1.540 -1.077 -7.970 1.00 94.81 104 ASN A N 1
ATOM 844 C CA . ASN A 1 104 ? -1.410 -1.902 -9.173 1.00 94.81 104 ASN A CA 1
ATOM 845 C C . ASN A 1 104 ? -1.850 -1.180 -10.455 1.00 94.81 104 ASN A C 1
ATOM 847 O O . ASN A 1 104 ? -1.433 -1.565 -11.543 1.00 94.81 104 ASN A O 1
ATOM 851 N N . ASN A 1 105 ? -2.662 -0.128 -10.345 1.00 92.62 105 ASN A N 1
ATOM 852 C CA . ASN A 1 105 ? -3.075 0.704 -11.479 1.00 92.62 105 ASN A CA 1
ATOM 853 C C . ASN A 1 105 ? -2.276 2.011 -11.606 1.00 92.62 105 ASN A C 1
ATOM 855 O O . ASN A 1 105 ? -2.601 2.856 -12.441 1.00 92.62 105 ASN A O 1
ATOM 859 N N . SER A 1 106 ? -1.253 2.218 -10.776 1.00 92.56 106 SER A N 1
ATOM 860 C CA . SER A 1 106 ? -0.367 3.377 -10.889 1.00 92.56 106 SER A CA 1
ATOM 861 C C . SER A 1 106 ? 0.817 3.075 -11.800 1.00 92.56 106 SER A C 1
ATOM 863 O O . SER A 1 106 ? 1.350 1.972 -11.804 1.00 92.56 106 SER A O 1
ATOM 865 N N . TYR A 1 107 ? 1.276 4.081 -12.544 1.00 91.81 107 TYR A N 1
ATOM 866 C CA . TYR A 1 107 ? 2.415 3.927 -13.448 1.00 91.81 107 TYR A CA 1
ATOM 867 C C . TYR A 1 107 ? 3.733 3.727 -12.687 1.00 91.81 107 TYR A C 1
ATOM 869 O O . TYR A 1 107 ? 4.067 4.469 -11.745 1.00 91.81 107 TYR A O 1
ATOM 877 N N . HIS A 1 108 ? 4.498 2.726 -13.118 1.00 91.00 108 HIS A N 1
ATOM 878 C CA . HIS A 1 108 ? 5.797 2.364 -12.571 1.00 91.00 108 HIS A CA 1
ATOM 879 C C . HIS A 1 108 ? 6.882 2.542 -13.638 1.00 91.00 108 HIS A C 1
ATOM 881 O O . HIS A 1 108 ? 6.906 1.862 -14.659 1.00 91.00 108 HIS A O 1
ATOM 887 N N . THR A 1 109 ? 7.831 3.444 -13.380 1.00 87.75 109 THR A N 1
ATOM 888 C CA . THR A 1 109 ? 8.892 3.801 -14.337 1.00 87.75 109 THR A CA 1
ATOM 889 C C . THR A 1 109 ? 9.831 2.642 -14.668 1.00 87.75 109 THR A C 1
ATOM 891 O O . THR A 1 109 ? 10.306 2.565 -15.796 1.00 87.75 109 THR A O 1
ATOM 894 N N . SER A 1 110 ? 10.078 1.732 -13.719 1.00 85.19 110 SER A N 1
ATOM 895 C CA . SER A 1 110 ? 10.978 0.583 -13.897 1.00 85.19 110 SER A CA 1
ATOM 896 C C . SER A 1 110 ? 10.453 -0.463 -14.880 1.00 85.19 110 SER A C 1
ATOM 898 O O . SER A 1 110 ? 11.255 -1.105 -15.549 1.00 85.19 110 SER A O 1
ATOM 900 N N . ILE A 1 111 ? 9.131 -0.609 -14.989 1.00 88.88 111 ILE A N 1
ATOM 901 C CA . ILE A 1 111 ? 8.467 -1.524 -15.934 1.00 88.88 111 ILE A CA 1
ATOM 902 C C . ILE A 1 111 ? 7.818 -0.790 -17.113 1.00 88.88 111 ILE A C 1
ATOM 904 O O . ILE A 1 111 ? 7.298 -1.430 -18.017 1.00 88.88 111 ILE A O 1
ATOM 908 N N . LYS A 1 112 ? 7.861 0.549 -17.108 1.00 91.81 112 LYS A N 1
ATOM 909 C CA . LYS A 1 112 ? 7.226 1.435 -18.097 1.00 91.81 112 LYS A CA 1
ATOM 910 C C . LYS A 1 112 ? 5.729 1.169 -18.307 1.00 91.81 112 LYS A C 1
ATOM 912 O O . LYS A 1 112 ? 5.200 1.425 -19.383 1.00 91.81 112 LYS A O 1
ATOM 917 N N . ASP A 1 113 ? 5.059 0.679 -17.270 1.00 93.69 113 ASP A N 1
ATOM 918 C CA . ASP A 1 113 ? 3.652 0.290 -17.304 1.00 93.69 113 ASP A CA 1
ATOM 919 C C . ASP A 1 113 ? 3.035 0.343 -15.892 1.00 93.69 113 ASP A C 1
ATOM 921 O O . ASP A 1 113 ? 3.737 0.566 -14.898 1.00 93.69 113 ASP A O 1
ATOM 925 N N . ALA A 1 114 ? 1.720 0.160 -15.784 1.00 94.19 114 ALA A N 1
ATOM 926 C CA . ALA A 1 114 ? 1.062 -0.147 -14.522 1.00 94.19 114 ALA A CA 1
ATOM 927 C C . ALA A 1 114 ? 1.252 -1.636 -14.176 1.00 94.19 114 ALA A C 1
ATOM 929 O O . ALA A 1 114 ? 1.108 -2.487 -15.057 1.00 94.19 114 ALA A O 1
ATOM 930 N N . PRO A 1 115 ? 1.509 -1.999 -12.905 1.00 94.31 115 PRO A N 1
ATOM 931 C CA . PRO A 1 115 ? 1.706 -3.397 -12.532 1.00 94.31 115 PRO A CA 1
ATOM 932 C C . PRO A 1 115 ? 0.572 -4.347 -12.937 1.00 94.31 115 PRO A C 1
ATOM 934 O O . PRO A 1 115 ? 0.818 -5.509 -13.248 1.00 94.31 115 PRO A O 1
ATOM 937 N N . PHE A 1 116 ? -0.677 -3.879 -12.936 1.00 92.25 116 PHE A N 1
ATOM 938 C CA . PHE A 1 116 ? -1.829 -4.649 -13.404 1.00 92.25 116 PHE A CA 1
ATOM 939 C C . PHE A 1 116 ? -1.767 -4.908 -14.913 1.00 92.25 116 PHE A C 1
ATOM 941 O O . PHE A 1 116 ? -2.009 -6.029 -15.355 1.00 92.25 116 PHE A O 1
ATOM 948 N N . GLU A 1 117 ? -1.437 -3.885 -15.701 1.00 92.88 117 GLU A N 1
ATOM 949 C CA . GLU A 1 117 ? -1.339 -3.992 -17.159 1.00 92.88 117 GLU A CA 1
ATOM 950 C C . GLU A 1 117 ? -0.198 -4.938 -17.548 1.00 92.88 117 GLU A C 1
ATOM 952 O O . GLU A 1 117 ? -0.428 -5.875 -18.313 1.00 92.88 117 GLU A O 1
ATOM 957 N N . ALA A 1 118 ? 0.961 -4.823 -16.896 1.00 91.81 118 ALA A N 1
ATOM 958 C CA . ALA A 1 118 ? 2.083 -5.742 -17.081 1.00 91.81 118 ALA A CA 1
ATOM 959 C C . ALA A 1 118 ? 1.725 -7.201 -16.727 1.00 91.81 118 ALA A C 1
ATOM 961 O O . ALA A 1 118 ? 2.163 -8.149 -17.387 1.00 91.81 118 ALA A O 1
ATOM 962 N N . LEU A 1 119 ? 0.907 -7.407 -15.688 1.00 90.50 119 LEU A N 1
ATOM 963 C CA . LEU A 1 119 ? 0.501 -8.743 -15.253 1.00 90.50 119 LEU A CA 1
ATOM 964 C C . LEU A 1 119 ? -0.561 -9.371 -16.154 1.00 90.50 119 LEU A C 1
ATOM 966 O O . LEU A 1 119 ? -0.439 -10.547 -16.502 1.00 90.50 119 LEU A O 1
ATOM 970 N N . TYR A 1 120 ? -1.585 -8.621 -16.551 1.00 88.88 120 TYR A N 1
ATOM 971 C CA . TYR A 1 120 ? -2.754 -9.173 -17.244 1.00 88.88 120 TYR A CA 1
ATOM 972 C C . TYR A 1 120 ? -2.810 -8.856 -18.741 1.00 88.88 120 TYR A C 1
ATOM 974 O O . TYR A 1 120 ? -3.683 -9.380 -19.429 1.00 88.88 120 TYR A O 1
ATOM 982 N N . GLY A 1 121 ? -1.920 -8.005 -19.255 1.00 88.19 121 GLY A N 1
ATOM 983 C CA . GLY A 1 121 ? -1.918 -7.563 -20.652 1.00 88.19 121 GLY A CA 1
ATOM 984 C C . GLY A 1 121 ? -3.146 -6.731 -21.039 1.00 88.19 121 GLY A C 1
ATOM 985 O O . GLY A 1 121 ? -3.461 -6.601 -22.219 1.00 88.19 121 GLY A O 1
ATOM 986 N N . ARG A 1 122 ? -3.892 -6.208 -20.058 1.00 86.50 122 ARG A N 1
ATOM 987 C CA . ARG A 1 122 ? -5.101 -5.407 -20.278 1.00 86.50 122 ARG A CA 1
ATOM 988 C C . ARG A 1 122 ? -5.260 -4.352 -19.195 1.00 86.50 122 ARG A C 1
ATOM 990 O O . ARG A 1 122 ? -4.905 -4.587 -18.043 1.00 86.50 122 ARG A O 1
ATOM 997 N N . LYS A 1 123 ? -5.907 -3.243 -19.548 1.00 83.81 123 LYS A N 1
ATOM 998 C CA . LYS A 1 123 ? -6.299 -2.203 -18.590 1.00 83.81 123 LYS A CA 1
ATOM 999 C C . LYS A 1 123 ? -7.347 -2.725 -17.619 1.00 83.81 123 LYS A C 1
ATOM 1001 O O . LYS A 1 123 ? -8.281 -3.427 -18.025 1.00 83.81 123 LYS A O 1
ATOM 1006 N N . HIS A 1 124 ? -7.230 -2.352 -16.349 1.00 77.56 124 HIS A N 1
ATOM 1007 C CA . HIS A 1 124 ? -8.278 -2.642 -15.381 1.00 77.56 124 HIS A CA 1
ATOM 1008 C C . HIS A 1 124 ? -9.535 -1.850 -15.748 1.00 77.56 124 HIS A C 1
ATOM 1010 O O . HIS A 1 124 ? -9.511 -0.623 -15.843 1.00 77.56 124 HIS A O 1
ATOM 1016 N N . ARG A 1 125 ? -10.662 -2.540 -15.940 1.00 70.38 125 ARG A N 1
ATOM 1017 C CA . ARG A 1 125 ? -11.961 -1.888 -16.131 1.00 70.38 125 ARG A CA 1
ATOM 1018 C C . ARG A 1 125 ? -12.576 -1.650 -14.759 1.00 70.38 125 ARG A C 1
ATOM 1020 O O . ARG A 1 125 ? -12.850 -2.599 -14.032 1.00 70.38 125 ARG A O 1
ATOM 1027 N N . LEU A 1 126 ? -12.718 -0.389 -14.367 1.00 61.34 126 LEU A N 1
ATOM 1028 C CA . LEU A 1 126 ? -13.472 -0.021 -13.169 1.00 61.34 126 LEU A CA 1
ATOM 1029 C C . LEU A 1 126 ? -14.958 -0.365 -13.396 1.00 61.34 126 LEU A C 1
ATOM 1031 O O . LEU A 1 126 ? -15.479 -0.002 -14.450 1.00 61.34 126 LEU A O 1
ATOM 1035 N N . PRO A 1 127 ? -15.672 -0.989 -12.440 1.00 51.28 127 PRO A N 1
ATOM 1036 C CA . PRO A 1 127 ? -17.112 -1.261 -12.561 1.00 51.28 127 PRO A CA 1
ATOM 1037 C C . PRO A 1 127 ? -18.016 -0.010 -12.572 1.00 51.28 127 PRO A C 1
ATOM 1039 O O . PRO A 1 127 ? -19.221 -0.128 -12.397 1.00 51.28 127 PRO A O 1
ATOM 1042 N N . ILE A 1 128 ? -17.467 1.197 -12.744 1.00 54.94 128 ILE A N 1
ATOM 1043 C CA . ILE A 1 128 ? -18.095 2.481 -12.376 1.00 54.94 128 ILE A CA 1
ATOM 1044 C C . ILE A 1 128 ? -19.260 2.917 -13.304 1.00 54.94 128 ILE A C 1
ATOM 1046 O O . ILE A 1 128 ? -19.798 4.005 -13.144 1.00 54.94 128 ILE A O 1
ATOM 1050 N N . CYS A 1 129 ? -19.759 2.072 -14.212 1.00 47.25 129 CYS A N 1
ATOM 1051 C CA . CYS A 1 129 ? -21.044 2.340 -14.872 1.00 47.25 129 CYS A CA 1
ATOM 1052 C C . CYS A 1 129 ? -21.772 1.057 -15.299 1.00 47.25 129 CYS A C 1
ATOM 1054 O O . CYS A 1 129 ? -21.627 0.589 -16.424 1.00 47.25 129 CYS A O 1
ATOM 1056 N N . TRP A 1 130 ? -22.575 0.515 -14.386 1.00 43.47 130 TRP A N 1
ATOM 1057 C CA . TRP A 1 130 ? -23.731 -0.330 -14.694 1.00 43.47 130 TRP A CA 1
ATOM 1058 C C . TRP A 1 130 ? -24.895 0.193 -13.853 1.00 43.47 130 TRP A C 1
ATOM 1060 O O . TRP A 1 130 ? -25.182 -0.349 -12.791 1.00 43.47 130 TRP A O 1
ATOM 1070 N N . SER A 1 131 ? -25.508 1.312 -14.244 1.00 41.75 131 SER A N 1
ATOM 1071 C CA . SER A 1 131 ? -26.750 1.744 -13.597 1.00 41.75 131 SER A CA 1
ATOM 1072 C C . SER A 1 131 ? -27.946 1.367 -14.462 1.00 41.75 131 SER A C 1
ATOM 1074 O O . SER A 1 131 ? -28.225 2.046 -15.450 1.00 41.75 131 SER A O 1
ATOM 1076 N N . GLU A 1 132 ? -28.671 0.329 -14.056 1.00 41.47 132 GLU A N 1
ATOM 1077 C CA . GLU A 1 132 ? -30.118 0.294 -14.259 1.00 41.47 132 GLU A CA 1
ATOM 1078 C C . GLU A 1 132 ? -30.785 1.112 -13.136 1.00 41.47 132 GLU A C 1
ATOM 1080 O O . GLU A 1 132 ? -30.275 1.231 -12.020 1.00 41.47 132 GLU A O 1
ATOM 1085 N N . VAL A 1 133 ? -31.859 1.799 -13.511 1.00 45.66 133 VAL A N 1
ATOM 1086 C CA . VAL A 1 133 ? -32.389 3.041 -12.931 1.00 45.66 133 VAL A CA 1
ATOM 1087 C C . VAL A 1 133 ? -33.163 2.835 -11.617 1.00 45.66 133 VAL A C 1
ATOM 1089 O O . VAL A 1 133 ? -33.965 1.914 -11.517 1.00 45.66 133 VAL A O 1
ATOM 1092 N N . GLY A 1 134 ? -33.005 3.773 -10.668 1.00 52.12 134 GLY A N 1
ATOM 1093 C CA . GLY A 1 134 ? -33.939 4.021 -9.551 1.00 52.12 134 GLY A CA 1
ATOM 1094 C C . GLY A 1 134 ? -33.320 3.886 -8.151 1.00 52.12 134 GLY A C 1
ATOM 1095 O O . GLY A 1 134 ? -32.927 2.794 -7.767 1.00 52.12 134 GLY A O 1
ATOM 1096 N N . GLU A 1 135 ? -33.229 5.003 -7.406 1.00 45.88 135 GLU A N 1
ATOM 1097 C CA . GLU A 1 135 ? -32.675 5.200 -6.034 1.00 45.88 135 GLU A CA 1
ATOM 1098 C C . GLU A 1 135 ? -31.205 4.784 -5.784 1.00 45.88 135 GLU A C 1
ATOM 1100 O O . GLU A 1 135 ? -30.470 5.466 -5.062 1.00 45.88 135 GLU A O 1
ATOM 1105 N N . SER A 1 136 ? -30.720 3.756 -6.474 1.00 52.06 136 SER A N 1
ATOM 11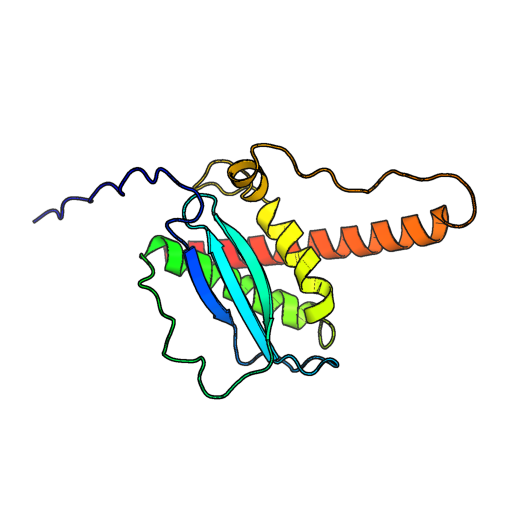06 C CA . SER A 1 136 ? -29.338 3.268 -6.514 1.00 52.06 136 SER A CA 1
ATOM 1107 C C . SER A 1 136 ? -28.327 4.304 -7.027 1.00 52.06 136 SER A C 1
ATOM 1109 O O . SER A 1 136 ? -27.150 4.236 -6.674 1.00 52.06 136 SER A O 1
ATOM 1111 N N . GLN A 1 137 ? -28.764 5.307 -7.800 1.00 54.59 137 GLN A N 1
ATOM 1112 C CA . GLN A 1 137 ? -27.888 6.356 -8.336 1.00 54.59 137 GLN A CA 1
ATOM 1113 C C . GLN A 1 137 ? -27.340 7.300 -7.256 1.00 54.59 137 GLN A C 1
ATOM 1115 O O . GLN A 1 137 ? -26.170 7.657 -7.323 1.00 54.59 137 GLN A O 1
ATOM 1120 N N . LEU A 1 138 ? -28.120 7.686 -6.238 1.00 57.09 138 LEU A N 1
ATOM 1121 C CA . LEU A 1 138 ? -27.646 8.612 -5.194 1.00 57.09 138 LEU A CA 1
ATOM 1122 C C . LEU A 1 138 ? -26.665 7.937 -4.226 1.00 57.09 138 LEU A C 1
ATOM 1124 O O . LEU A 1 138 ? -25.616 8.501 -3.905 1.00 57.09 138 LEU A O 1
ATOM 1128 N N . ILE A 1 139 ? -26.972 6.706 -3.805 1.00 60.16 139 ILE A N 1
ATOM 1129 C CA . ILE A 1 139 ? -26.069 5.882 -2.986 1.00 60.16 139 ILE A CA 1
ATOM 1130 C C . ILE A 1 139 ? -24.819 5.520 -3.797 1.00 60.16 139 ILE A C 1
ATOM 1132 O O . ILE A 1 139 ? -23.705 5.640 -3.292 1.00 60.16 139 ILE A O 1
ATOM 1136 N N . GLY A 1 140 ? -24.988 5.166 -5.075 1.00 67.38 140 GLY A N 1
ATOM 1137 C CA . GLY A 1 140 ? -23.897 4.903 -6.008 1.00 67.38 140 GLY A CA 1
ATOM 1138 C C . GLY A 1 140 ? -22.980 6.109 -6.195 1.00 67.38 140 GLY A C 1
ATOM 1139 O O . GLY A 1 140 ? -21.772 5.970 -6.060 1.00 67.38 140 GLY A O 1
ATOM 1140 N N . LEU A 1 141 ? -23.522 7.311 -6.412 1.00 74.44 141 LEU A N 1
ATOM 1141 C CA . LEU A 1 141 ? -22.736 8.543 -6.547 1.00 74.44 141 LEU A CA 1
ATOM 1142 C C . LEU A 1 141 ? -21.987 8.899 -5.260 1.00 74.44 141 LEU A C 1
ATOM 1144 O O . LEU A 1 141 ? -20.826 9.305 -5.325 1.00 74.44 141 LEU A O 1
ATOM 1148 N N . LYS A 1 142 ? -22.610 8.707 -4.089 1.00 78.19 142 LYS A N 1
ATOM 1149 C CA . LYS A 1 142 ? -21.940 8.911 -2.799 1.00 78.19 142 LYS A CA 1
ATOM 1150 C C . LYS A 1 142 ? -20.784 7.925 -2.613 1.00 78.19 142 LYS A C 1
ATOM 1152 O O . LYS A 1 142 ? -19.675 8.350 -2.305 1.00 78.19 142 LYS A O 1
ATOM 1157 N N . LEU A 1 143 ? -21.009 6.639 -2.886 1.00 80.12 143 LEU A N 1
ATOM 1158 C CA . LEU A 1 143 ? -19.972 5.602 -2.831 1.00 80.12 143 LEU A CA 1
ATOM 1159 C C . LEU A 1 143 ? -18.850 5.853 -3.844 1.00 80.12 143 LEU A C 1
ATOM 1161 O O . LEU A 1 143 ? -17.676 5.699 -3.508 1.00 80.12 143 LEU A O 1
ATOM 1165 N N . VAL A 1 144 ? -19.185 6.266 -5.068 1.00 80.56 144 VAL A N 1
ATOM 1166 C CA . VAL A 1 144 ? -18.215 6.617 -6.115 1.00 80.56 144 VAL A CA 1
ATOM 1167 C C . VAL A 1 144 ? -17.367 7.797 -5.668 1.00 80.56 144 VAL A C 1
ATOM 1169 O O . VAL A 1 144 ? -16.142 7.741 -5.784 1.00 80.56 144 VAL A O 1
ATOM 1172 N N . ARG A 1 145 ? -17.987 8.841 -5.113 1.00 83.31 145 ARG A N 1
ATOM 1173 C CA . ARG A 1 145 ? -17.273 10.004 -4.593 1.00 83.31 145 ARG A CA 1
ATOM 1174 C C . ARG 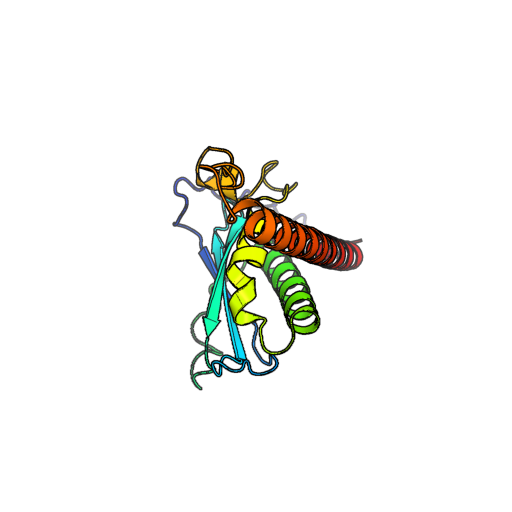A 1 145 ? -16.339 9.618 -3.447 1.00 83.31 145 ARG A C 1
ATOM 1176 O O . ARG A 1 145 ? -15.149 9.904 -3.533 1.00 83.31 145 ARG A O 1
ATOM 1183 N N . GLU A 1 146 ? -16.839 8.908 -2.438 1.00 86.19 146 GLU A N 1
ATOM 1184 C CA . GLU A 1 146 ? -16.031 8.442 -1.302 1.00 86.19 146 GLU A CA 1
ATOM 1185 C C . GLU A 1 146 ? -14.864 7.550 -1.754 1.00 86.19 146 GLU A C 1
ATOM 1187 O O . GLU A 1 146 ? -13.745 7.664 -1.253 1.00 86.19 146 GLU A O 1
ATOM 1192 N N . THR A 1 147 ? -15.107 6.660 -2.718 1.00 85.44 147 THR A N 1
ATOM 1193 C CA . THR A 1 147 ? -14.069 5.788 -3.285 1.00 85.44 147 THR A CA 1
ATOM 1194 C C . THR A 1 147 ? -13.033 6.605 -4.052 1.00 85.44 147 THR A C 1
ATOM 1196 O O . THR A 1 147 ? -11.837 6.361 -3.914 1.00 85.44 147 THR A O 1
ATOM 1199 N N . THR A 1 148 ? -13.466 7.608 -4.816 1.00 87.94 148 THR A N 1
ATOM 1200 C CA . THR A 1 148 ? -12.576 8.497 -5.577 1.00 87.94 148 THR A CA 1
ATOM 1201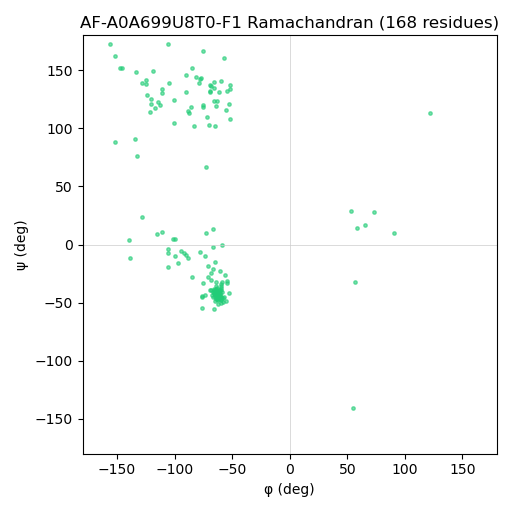 C C . THR A 1 148 ? -11.688 9.322 -4.647 1.00 87.94 148 THR A C 1
ATOM 1203 O O . THR A 1 148 ? -10.479 9.384 -4.863 1.00 87.94 148 THR A O 1
ATOM 1206 N N . GLU A 1 149 ? -12.253 9.895 -3.582 1.00 91.31 149 GLU A N 1
ATOM 1207 C CA . GLU A 1 149 ? -11.506 10.648 -2.566 1.00 91.31 149 GLU A CA 1
ATOM 1208 C C . GLU A 1 149 ? -10.436 9.765 -1.901 1.00 91.31 149 GLU A C 1
ATOM 1210 O O . GLU A 1 149 ? -9.267 10.151 -1.822 1.00 91.31 149 GLU A O 1
ATOM 1215 N N . LYS A 1 150 ? -10.792 8.526 -1.532 1.00 92.62 150 LYS A N 1
ATOM 1216 C CA . LYS A 1 150 ? -9.838 7.548 -0.984 1.00 92.62 150 LYS A CA 1
ATOM 1217 C C . LYS A 1 150 ? -8.750 7.157 -1.990 1.00 92.62 150 LYS A C 1
ATOM 1219 O O . LYS A 1 150 ? -7.587 7.068 -1.607 1.00 92.62 150 LYS A O 1
ATOM 1224 N N . ILE A 1 151 ? -9.079 6.962 -3.272 1.00 91.19 151 ILE A N 1
ATOM 1225 C CA . ILE A 1 151 ? -8.078 6.679 -4.321 1.00 91.19 151 ILE A CA 1
ATOM 1226 C C . ILE A 1 151 ? -7.075 7.831 -4.432 1.00 91.19 151 ILE A C 1
ATOM 1228 O O . ILE A 1 151 ? -5.871 7.584 -4.514 1.00 91.19 151 ILE A O 1
ATOM 1232 N N . VAL A 1 152 ? -7.545 9.082 -4.428 1.00 92.94 152 VAL A N 1
ATOM 1233 C CA . VAL A 1 152 ? -6.667 10.263 -4.474 1.00 92.94 152 VAL A CA 1
ATOM 1234 C C . VAL A 1 152 ? -5.740 10.285 -3.260 1.00 92.94 152 VAL A C 1
ATOM 1236 O O . VAL A 1 152 ? -4.530 10.455 -3.412 1.00 92.94 152 VAL A O 1
ATOM 1239 N N . GLN A 1 153 ? -6.282 10.038 -2.068 1.00 95.88 153 GLN A N 1
ATOM 1240 C CA . GLN A 1 153 ? -5.500 9.972 -0.838 1.00 95.88 153 GLN A CA 1
ATOM 1241 C C . GLN A 1 153 ? -4.415 8.886 -0.897 1.00 95.88 153 GLN A C 1
ATOM 1243 O O . GLN A 1 153 ? -3.248 9.168 -0.622 1.00 95.88 153 GLN A O 1
ATOM 1248 N N . ILE A 1 154 ? -4.760 7.671 -1.331 1.00 95.69 154 ILE A N 1
ATOM 1249 C CA . ILE A 1 154 ? -3.805 6.562 -1.461 1.00 95.69 154 ILE A CA 1
ATOM 1250 C C . ILE A 1 154 ? -2.715 6.897 -2.481 1.00 95.69 154 ILE A C 1
ATOM 1252 O O . ILE A 1 154 ? -1.532 6.681 -2.217 1.00 95.69 154 ILE A O 1
ATOM 1256 N N . LYS A 1 155 ? -3.085 7.466 -3.634 1.00 94.50 155 LYS A N 1
ATOM 1257 C CA . LYS A 1 155 ? -2.115 7.891 -4.652 1.00 94.50 155 LYS A CA 1
ATOM 1258 C C . LYS A 1 155 ? -1.150 8.942 -4.109 1.00 94.50 155 LYS A C 1
ATOM 1260 O O . LYS A 1 155 ? 0.044 8.853 -4.383 1.00 94.50 155 LYS A O 1
ATOM 1265 N N . ASN A 1 156 ? -1.627 9.879 -3.293 1.00 96.94 156 ASN A N 1
ATOM 1266 C CA . ASN A 1 156 ? -0.755 10.845 -2.629 1.00 96.94 156 ASN A CA 1
ATOM 1267 C C . ASN A 1 156 ? 0.229 10.152 -1.676 1.00 96.94 156 ASN A C 1
ATOM 1269 O O . ASN A 1 156 ? 1.421 10.449 -1.725 1.00 96.94 156 ASN A O 1
ATOM 1273 N N . ARG A 1 157 ? -0.221 9.172 -0.876 1.00 96.94 157 ARG A N 1
ATOM 1274 C CA . ARG A 1 157 ? 0.677 8.388 -0.005 1.00 96.94 157 ARG A CA 1
ATOM 1275 C C . ARG A 1 157 ? 1.720 7.600 -0.795 1.00 96.94 157 ARG A C 1
ATOM 1277 O O . ARG A 1 157 ? 2.889 7.603 -0.414 1.00 96.94 157 ARG A O 1
ATOM 1284 N N . LEU A 1 158 ? 1.330 7.000 -1.919 1.00 95.12 158 LEU A N 1
ATOM 1285 C CA . LEU A 1 158 ? 2.249 6.320 -2.834 1.00 95.12 158 LEU A CA 1
ATOM 1286 C C . LEU A 1 158 ? 3.318 7.280 -3.381 1.00 95.12 158 LEU A C 1
ATOM 1288 O O . LEU A 1 158 ? 4.504 6.947 -3.399 1.00 95.12 158 LEU A O 1
ATOM 1292 N N . LEU A 1 159 ? 2.921 8.485 -3.800 1.00 94.44 159 LEU A N 1
ATOM 1293 C CA . LEU A 1 159 ? 3.849 9.507 -4.290 1.00 94.44 159 LEU A CA 1
ATOM 1294 C C . LEU A 1 159 ? 4.815 9.975 -3.195 1.00 94.44 159 LEU A C 1
ATOM 1296 O O . LEU A 1 159 ? 6.016 10.066 -3.448 1.00 94.44 159 LEU A O 1
ATOM 1300 N N . THR A 1 160 ? 4.325 10.213 -1.976 1.00 95.00 160 THR A N 1
ATOM 1301 C CA . THR A 1 160 ? 5.167 10.588 -0.831 1.00 95.00 160 THR A CA 1
ATOM 1302 C C . THR A 1 160 ? 6.182 9.496 -0.495 1.00 95.00 160 THR A C 1
ATOM 1304 O O . THR A 1 160 ? 7.369 9.794 -0.364 1.00 95.00 160 THR A O 1
ATOM 1307 N N . ALA A 1 161 ? 5.753 8.232 -0.418 1.00 93.69 161 ALA A N 1
ATOM 1308 C CA . ALA A 1 161 ? 6.645 7.104 -0.146 1.00 93.69 161 ALA A CA 1
ATOM 1309 C C . ALA A 1 161 ? 7.725 6.961 -1.233 1.00 93.69 161 ALA A C 1
ATOM 1311 O O . ALA A 1 161 ? 8.909 6.796 -0.933 1.00 93.69 161 ALA A O 1
ATOM 1312 N N . ARG A 1 162 ? 7.342 7.117 -2.507 1.00 90.94 162 ARG A N 1
ATOM 1313 C CA . ARG A 1 162 ? 8.280 7.114 -3.640 1.00 90.94 162 ARG A CA 1
ATOM 1314 C C . ARG A 1 162 ? 9.290 8.262 -3.551 1.00 90.94 162 ARG A C 1
ATOM 1316 O O . ARG A 1 162 ? 10.478 8.036 -3.767 1.00 90.94 162 ARG A O 1
ATOM 1323 N N . SER A 1 163 ? 8.837 9.471 -3.219 1.00 91.69 163 SER A N 1
ATOM 1324 C CA . SER A 1 163 ? 9.707 10.644 -3.060 1.00 91.69 163 SER A CA 1
ATOM 1325 C C . SER A 1 163 ? 10.724 10.452 -1.936 1.00 91.69 163 SER A C 1
ATOM 1327 O O . SER A 1 163 ? 11.896 10.773 -2.112 1.00 91.69 163 SER A O 1
ATOM 1329 N N . ARG A 1 164 ? 10.299 9.882 -0.803 1.00 89.75 164 ARG A N 1
ATOM 1330 C CA . ARG A 1 164 ? 11.179 9.586 0.333 1.00 89.75 164 ARG A CA 1
ATOM 1331 C C . ARG A 1 164 ? 12.271 8.582 -0.041 1.00 89.75 164 ARG A C 1
ATOM 1333 O O . ARG A 1 164 ? 13.440 8.806 0.251 1.00 89.75 164 ARG A O 1
ATOM 1340 N N . GLN A 1 165 ? 11.913 7.506 -0.739 1.00 84.44 165 GLN A N 1
ATOM 1341 C CA . GLN A 1 165 ? 12.899 6.523 -1.199 1.00 84.44 165 GLN A CA 1
ATOM 1342 C C . GLN A 1 165 ? 13.887 7.112 -2.207 1.00 84.44 165 GLN A C 1
ATOM 1344 O O . GLN A 1 165 ? 15.065 6.770 -2.175 1.00 84.44 165 GLN A O 1
ATOM 1349 N N . LYS A 1 166 ? 13.429 8.030 -3.067 1.00 84.31 166 LYS A N 1
ATOM 1350 C CA . LYS A 1 166 ? 14.315 8.752 -3.982 1.00 84.31 166 LYS A CA 1
ATOM 1351 C C . LYS A 1 166 ? 15.334 9.611 -3.220 1.00 84.31 166 LYS A C 1
ATOM 1353 O O . LYS A 1 166 ? 16.515 9.522 -3.515 1.00 84.31 166 LYS A O 1
ATOM 1358 N N . SER A 1 167 ? 14.906 10.334 -2.180 1.00 83.44 167 SER A N 1
ATOM 1359 C CA . SER A 1 167 ? 15.810 11.165 -1.366 1.00 83.44 167 SER A CA 1
ATOM 1360 C C . SER A 1 167 ? 16.877 10.400 -0.575 1.00 83.44 167 SER A C 1
ATOM 1362 O O . SER A 1 167 ? 17.813 11.018 -0.095 1.00 83.44 167 SER A O 1
ATOM 1364 N N . TYR A 1 168 ? 16.749 9.078 -0.406 1.00 77.19 168 TYR A N 1
ATOM 1365 C CA . TYR A 1 168 ? 17.801 8.252 0.206 1.00 77.19 168 TYR A CA 1
ATOM 1366 C C . TYR A 1 168 ? 18.829 7.728 -0.808 1.00 77.19 168 TYR A C 1
ATOM 1368 O O . TYR A 1 168 ? 19.828 7.133 -0.407 1.00 77.19 168 TYR A O 1
ATOM 1376 N N . ALA A 1 169 ? 18.553 7.864 -2.107 1.00 69.25 169 ALA A N 1
ATOM 1377 C CA . ALA A 1 169 ? 19.415 7.390 -3.186 1.00 69.25 169 ALA A CA 1
ATOM 1378 C C . ALA A 1 169 ? 20.173 8.521 -3.902 1.00 69.25 169 ALA A C 1
ATOM 1380 O O . ALA A 1 169 ? 21.162 8.217 -4.570 1.00 69.25 169 ALA A O 1
ATOM 1381 N N . ASP A 1 170 ? 19.690 9.760 -3.770 1.00 61.12 170 ASP A N 1
ATOM 1382 C CA . ASP A 1 170 ? 20.303 11.002 -4.263 1.00 61.12 170 ASP A CA 1
ATOM 1383 C C . ASP A 1 170 ? 21.215 11.614 -3.181 1.00 61.12 170 ASP A C 1
ATOM 1385 O O . ASP A 1 170 ? 22.298 12.125 -3.547 1.00 61.12 170 ASP A O 1
#

pLDDT: mean 79.67, std 18.16, range [38.09, 97.31]